Protein AF-A0A959SS41-F1 (afdb_monomer_lite)

Radius of gyration: 15.48 Å; chains: 1; bounding box: 33×44×34 Å

Structure (mmCIF, N/CA/C/O backbone):
data_AF-A0A959SS41-F1
#
_entry.id   AF-A0A959SS41-F1
#
loop_
_atom_site.group_PDB
_atom_site.id
_atom_site.type_symbol
_atom_site.label_atom_id
_atom_site.label_alt_id
_atom_site.label_comp_id
_atom_site.label_asym_id
_atom_site.label_entity_id
_atom_site.label_seq_id
_atom_site.pdbx_PDB_ins_code
_atom_site.Cartn_x
_atom_site.Cartn_y
_atom_site.Cartn_z
_atom_site.occupancy
_atom_site.B_iso_or_equiv
_atom_site.auth_seq_id
_atom_site.auth_comp_id
_atom_site.auth_asym_id
_atom_site.auth_atom_id
_atom_site.pdbx_PDB_model_num
ATOM 1 N N . VAL A 1 1 ? 11.365 -32.179 21.427 1.00 39.97 1 VAL A 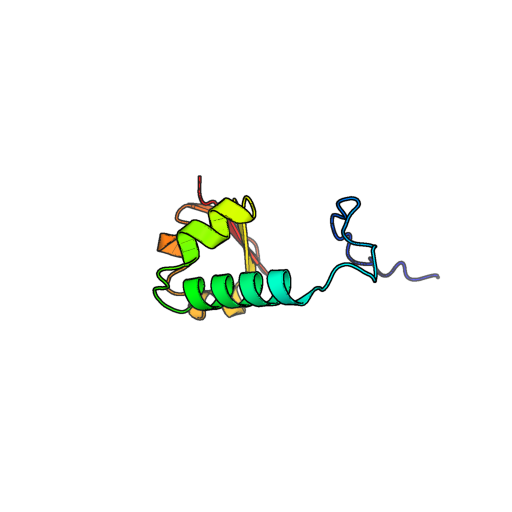N 1
ATOM 2 C CA . VAL A 1 1 ? 10.413 -31.128 20.999 1.00 39.97 1 VAL A CA 1
ATOM 3 C C . VAL A 1 1 ? 11.156 -30.191 20.058 1.00 39.97 1 VAL A C 1
ATOM 5 O O . VAL A 1 1 ? 11.964 -29.399 20.517 1.00 39.97 1 VAL A O 1
ATOM 8 N N . LEU A 1 2 ? 11.002 -30.376 18.745 1.00 37.44 2 LEU A N 1
ATOM 9 C CA . LEU A 1 2 ? 11.657 -29.551 17.724 1.00 37.44 2 LEU A CA 1
ATOM 10 C C . LEU A 1 2 ? 10.731 -28.379 17.390 1.00 37.44 2 LEU A C 1
ATOM 12 O O . LEU A 1 2 ? 9.649 -28.579 16.845 1.00 37.44 2 LEU A O 1
ATOM 16 N N . MET A 1 3 ? 11.138 -27.167 17.770 1.00 40.00 3 MET A N 1
ATOM 17 C CA . MET A 1 3 ? 10.427 -25.938 17.430 1.00 40.00 3 MET A CA 1
ATOM 18 C C . MET A 1 3 ? 10.521 -25.670 15.927 1.00 40.00 3 MET A C 1
ATOM 20 O O . MET A 1 3 ? 11.582 -25.324 15.407 1.00 40.00 3 MET A O 1
ATOM 24 N N . ALA A 1 4 ? 9.392 -25.797 15.233 1.00 44.19 4 ALA A N 1
ATOM 25 C CA . ALA A 1 4 ? 9.229 -25.310 13.873 1.00 44.19 4 ALA A CA 1
ATOM 26 C C . ALA A 1 4 ? 9.141 -23.773 13.898 1.00 44.19 4 ALA A C 1
ATOM 28 O O . ALA A 1 4 ? 8.073 -23.189 14.057 1.00 44.19 4 ALA A O 1
ATOM 29 N N . SER A 1 5 ? 10.290 -23.110 13.773 1.00 45.53 5 SER A N 1
ATOM 30 C CA . SER A 1 5 ? 10.359 -21.687 13.439 1.00 45.53 5 SER A CA 1
ATOM 31 C C . SER A 1 5 ? 9.872 -21.507 11.999 1.00 45.53 5 SER A C 1
ATOM 33 O O . SER A 1 5 ? 10.497 -22.003 11.058 1.00 45.53 5 SER A O 1
ATOM 35 N N . ALA A 1 6 ? 8.731 -20.837 11.831 1.00 43.28 6 ALA A N 1
ATOM 36 C CA . ALA A 1 6 ? 8.176 -20.482 10.532 1.00 43.28 6 ALA A CA 1
ATOM 37 C C . ALA A 1 6 ? 9.162 -19.573 9.778 1.00 43.28 6 ALA A C 1
ATOM 39 O O . ALA A 1 6 ? 9.245 -18.365 10.010 1.00 43.28 6 ALA A O 1
ATOM 40 N N . ARG A 1 7 ? 9.943 -20.161 8.867 1.00 48.66 7 ARG A N 1
ATOM 41 C CA . ARG A 1 7 ? 10.774 -19.410 7.924 1.00 48.66 7 ARG A CA 1
ATOM 42 C C . ARG A 1 7 ? 9.846 -18.734 6.918 1.00 48.66 7 ARG A C 1
ATOM 44 O O . ARG A 1 7 ? 9.131 -19.413 6.191 1.00 48.66 7 ARG A O 1
ATOM 51 N N . LYS A 1 8 ? 9.870 -17.396 6.921 1.00 43.66 8 LYS A N 1
ATOM 52 C CA . LYS A 1 8 ? 9.257 -16.486 5.940 1.00 43.66 8 LYS A CA 1
ATOM 53 C C . LYS A 1 8 ? 9.134 -17.133 4.556 1.00 43.66 8 LYS A C 1
ATOM 55 O O . LYS A 1 8 ? 10.137 -17.319 3.873 1.00 43.66 8 LYS A O 1
ATOM 60 N N . THR A 1 9 ? 7.913 -17.418 4.128 1.00 45.31 9 THR A N 1
ATOM 61 C CA . THR A 1 9 ? 7.628 -17.760 2.735 1.00 45.31 9 THR A CA 1
ATOM 62 C C . THR A 1 9 ? 7.729 -16.471 1.923 1.00 45.31 9 THR A C 1
ATOM 64 O O . THR A 1 9 ? 6.875 -15.595 2.023 1.00 45.31 9 THR A O 1
ATOM 67 N N . VAL A 1 10 ? 8.825 -16.304 1.185 1.00 48.31 10 VAL A N 1
ATOM 68 C CA . VAL A 1 10 ? 9.006 -15.199 0.238 1.00 48.31 10 VAL A CA 1
ATOM 69 C C . VAL A 1 10 ? 8.636 -15.741 -1.138 1.00 48.31 10 VAL A C 1
ATOM 71 O O . VAL A 1 10 ? 9.225 -16.724 -1.577 1.00 48.31 10 VAL A O 1
ATOM 74 N N . ALA A 1 11 ? 7.653 -15.138 -1.805 1.00 43.22 11 ALA A N 1
ATOM 75 C CA . ALA A 1 11 ? 7.270 -15.512 -3.163 1.00 43.22 11 ALA A CA 1
ATOM 76 C C . ALA A 1 11 ? 8.456 -15.297 -4.120 1.00 43.22 11 ALA A C 1
ATOM 78 O O . ALA A 1 11 ? 8.838 -14.160 -4.387 1.00 43.22 11 ALA A O 1
ATOM 79 N N . THR A 1 12 ? 9.071 -16.377 -4.604 1.00 46.62 12 THR A N 1
ATOM 80 C CA . THR A 1 12 ? 10.186 -16.339 -5.558 1.00 46.62 12 THR A CA 1
ATOM 81 C C . THR A 1 12 ? 9.675 -16.538 -6.975 1.00 46.62 12 THR A C 1
ATOM 83 O O . THR A 1 12 ? 9.337 -17.657 -7.355 1.00 46.62 12 THR A O 1
ATOM 86 N N . ASN A 1 13 ? 9.675 -15.476 -7.785 1.00 46.47 13 ASN A N 1
ATOM 87 C CA . ASN A 1 13 ? 9.820 -15.670 -9.226 1.00 46.47 13 ASN A CA 1
ATOM 88 C C . ASN A 1 13 ? 11.213 -16.281 -9.515 1.00 46.47 13 ASN A C 1
ATOM 90 O O . ASN A 1 13 ? 12.127 -16.178 -8.689 1.00 46.47 13 ASN A O 1
ATOM 94 N N . ALA A 1 14 ? 11.386 -16.922 -10.676 1.00 46.56 14 ALA A N 1
ATOM 95 C CA . ALA A 1 14 ? 12.615 -17.636 -11.056 1.00 46.56 14 ALA A CA 1
ATOM 96 C C . ALA A 1 14 ? 13.893 -16.762 -11.045 1.00 46.56 14 ALA A C 1
ATOM 98 O O . ALA A 1 14 ? 15.006 -17.280 -11.027 1.00 46.56 14 ALA A O 1
ATOM 99 N N . SER A 1 15 ? 13.748 -15.437 -11.007 1.00 50.31 15 SER A N 1
ATOM 100 C CA . SER A 1 15 ? 14.837 -14.458 -10.974 1.00 50.31 15 SER A CA 1
ATOM 101 C C . SER A 1 15 ? 15.374 -14.184 -9.561 1.00 50.31 15 SER A C 1
ATOM 103 O O . SER A 1 15 ? 16.455 -13.624 -9.420 1.00 50.31 15 SER A O 1
ATOM 105 N N . MET A 1 16 ? 14.645 -14.561 -8.504 1.00 47.56 16 MET A N 1
ATOM 106 C CA . MET A 1 16 ? 14.938 -14.162 -7.116 1.00 47.56 16 MET A CA 1
ATOM 107 C C . MET A 1 16 ? 16.072 -14.941 -6.437 1.00 47.56 16 MET A C 1
ATOM 109 O O . MET A 1 16 ? 16.569 -14.505 -5.402 1.00 47.56 16 MET A O 1
ATOM 113 N N . ALA A 1 17 ? 16.461 -16.090 -6.991 1.00 51.62 17 ALA A N 1
ATOM 114 C CA . ALA A 1 17 ? 17.564 -16.910 -6.487 1.00 51.62 17 ALA A CA 1
ATOM 115 C C . ALA A 1 17 ? 18.853 -16.745 -7.312 1.00 51.62 17 ALA A C 1
ATOM 117 O O . ALA A 1 17 ? 19.824 -17.451 -7.060 1.00 51.62 17 ALA A O 1
ATOM 118 N N . ASN A 1 18 ? 18.866 -15.846 -8.306 1.00 53.25 18 ASN A N 1
ATOM 119 C CA . ASN A 1 18 ? 20.011 -15.654 -9.186 1.00 53.25 18 ASN A CA 1
ATOM 120 C C . ASN A 1 18 ? 20.999 -14.633 -8.575 1.00 53.25 18 ASN A C 1
ATOM 122 O O . ASN A 1 18 ? 20.710 -13.435 -8.603 1.00 53.25 18 ASN A O 1
ATOM 126 N N . PRO A 1 19 ? 22.174 -15.063 -8.067 1.00 57.66 19 PRO A N 1
ATOM 127 C CA . PRO A 1 19 ? 23.168 -14.166 -7.469 1.00 57.66 19 PRO A CA 1
ATOM 128 C C . PRO A 1 19 ? 23.810 -13.201 -8.482 1.00 57.66 19 PRO A C 1
ATOM 130 O O . PRO A 1 19 ? 24.545 -12.303 -8.082 1.00 57.66 19 PRO A O 1
ATOM 133 N N . TYR A 1 20 ? 23.543 -13.374 -9.781 1.00 57.09 20 TYR A N 1
ATOM 134 C CA . TYR A 1 20 ? 24.071 -12.545 -10.866 1.00 57.09 20 TYR A CA 1
ATOM 135 C C . TYR A 1 20 ? 23.135 -11.403 -11.285 1.00 57.09 20 TYR A C 1
ATOM 137 O O . TYR A 1 20 ? 23.509 -10.581 -12.121 1.00 57.09 20 TYR A O 1
ATOM 145 N N . VAL A 1 21 ? 21.923 -11.322 -10.725 1.00 56.44 21 VAL A N 1
ATOM 146 C CA . VAL A 1 21 ? 21.024 -10.181 -10.945 1.00 56.44 21 VAL A CA 1
ATOM 147 C C . VAL A 1 21 ? 21.295 -9.149 -9.859 1.00 56.44 21 VAL A C 1
ATOM 149 O O . VAL A 1 21 ? 21.069 -9.411 -8.679 1.00 56.44 21 VAL A O 1
ATOM 152 N N . LEU A 1 22 ? 21.787 -7.973 -10.254 1.00 61.78 22 LEU A N 1
ATOM 153 C CA . LEU A 1 22 ? 22.097 -6.897 -9.314 1.00 61.78 22 LEU A CA 1
ATOM 154 C C . LEU A 1 22 ? 20.822 -6.498 -8.543 1.00 61.78 22 LEU A C 1
ATOM 156 O O . LEU A 1 22 ? 19.846 -6.086 -9.170 1.00 61.78 22 LEU A O 1
ATOM 160 N N . PRO A 1 23 ? 20.807 -6.577 -7.200 1.00 65.62 23 PRO A N 1
ATOM 161 C CA . PRO A 1 23 ? 19.643 -6.201 -6.395 1.00 65.62 23 PRO A CA 1
ATOM 162 C C . PRO A 1 23 ? 19.402 -4.683 -6.365 1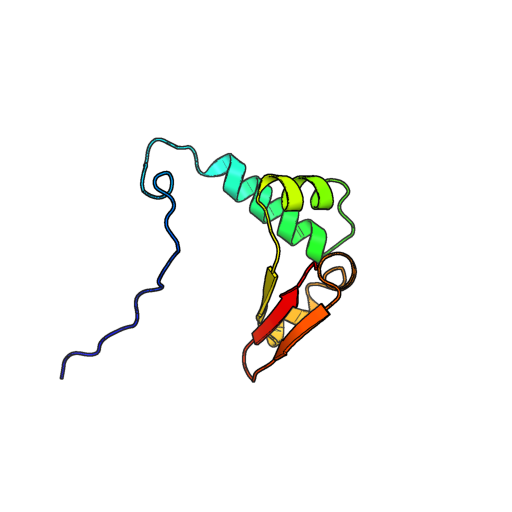.00 65.62 23 PRO A C 1
ATOM 164 O O . PRO A 1 23 ? 18.300 -4.243 -6.034 1.00 65.62 23 PRO A O 1
ATOM 167 N N . ALA A 1 24 ? 20.404 -3.887 -6.757 1.00 72.12 24 ALA A N 1
ATOM 168 C CA . ALA A 1 24 ? 20.407 -2.431 -6.641 1.00 72.12 24 ALA A CA 1
ATOM 169 C C . ALA A 1 24 ? 19.195 -1.726 -7.291 1.00 72.12 24 ALA A C 1
ATOM 171 O O . ALA 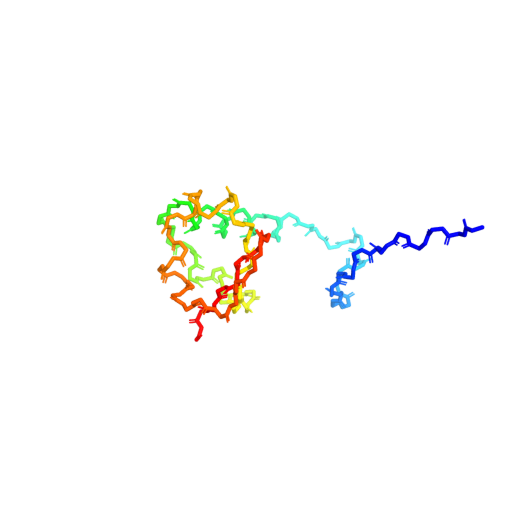A 1 24 ? 18.587 -0.901 -6.610 1.00 72.12 24 ALA A O 1
ATOM 172 N N . PRO A 1 25 ? 18.747 -2.058 -8.523 1.00 80.44 25 PRO A N 1
ATOM 173 C CA . PRO A 1 25 ? 17.584 -1.398 -9.123 1.00 80.44 25 PRO A CA 1
ATOM 174 C C . PRO A 1 25 ? 16.289 -1.667 -8.347 1.00 80.44 25 PRO A C 1
ATOM 176 O O . PRO A 1 25 ? 15.455 -0.781 -8.185 1.00 80.44 25 PRO A O 1
ATOM 179 N N . ARG A 1 26 ? 16.133 -2.881 -7.801 1.00 76.62 26 ARG A N 1
ATOM 180 C CA . ARG A 1 26 ? 14.964 -3.247 -6.991 1.00 76.62 26 ARG A CA 1
ATOM 181 C C . ARG A 1 26 ? 14.994 -2.569 -5.627 1.00 76.62 26 ARG A C 1
ATOM 183 O O . ARG A 1 26 ? 13.956 -2.145 -5.129 1.00 76.62 26 ARG A O 1
ATOM 190 N N . GLU A 1 27 ? 16.161 -2.498 -4.998 1.00 85.00 27 GLU A N 1
ATOM 191 C CA . GLU A 1 27 ? 16.320 -1.814 -3.715 1.00 85.00 27 GLU A CA 1
ATOM 192 C C . GLU A 1 27 ? 16.079 -0.313 -3.849 1.00 85.00 27 GLU A C 1
ATOM 194 O O . GLU A 1 27 ? 15.402 0.263 -2.997 1.00 85.00 27 GLU A O 1
ATOM 199 N N . GLN A 1 28 ? 16.541 0.286 -4.948 1.00 87.50 28 GLN A N 1
ATOM 200 C CA . GLN A 1 28 ? 16.270 1.675 -5.294 1.00 87.50 28 GLN A CA 1
ATOM 201 C C . GLN A 1 28 ? 14.778 1.911 -5.553 1.00 87.50 28 GLN A C 1
ATOM 203 O O . GLN A 1 28 ? 14.208 2.834 -4.978 1.00 87.50 28 GLN A O 1
ATOM 208 N N . ALA A 1 29 ? 14.119 1.049 -6.334 1.00 88.12 29 ALA A N 1
ATOM 209 C CA . ALA A 1 29 ? 12.676 1.125 -6.555 1.00 88.12 29 ALA A CA 1
ATOM 210 C C . ALA A 1 29 ? 11.887 0.996 -5.245 1.00 88.12 29 ALA A C 1
ATOM 212 O O . ALA A 1 29 ? 10.984 1.785 -4.977 1.00 88.12 29 ALA A O 1
ATOM 213 N N . ARG A 1 30 ? 12.275 0.050 -4.381 1.00 88.62 30 ARG A N 1
ATOM 214 C CA . ARG A 1 30 ? 11.683 -0.119 -3.049 1.00 88.62 30 ARG A CA 1
ATOM 215 C C . ARG A 1 30 ? 11.861 1.140 -2.199 1.00 88.62 30 ARG A C 1
ATOM 217 O O . ARG A 1 30 ? 10.912 1.564 -1.548 1.00 88.62 30 ARG A O 1
ATOM 224 N N . ALA A 1 31 ? 13.059 1.721 -2.182 1.00 89.81 31 ALA A N 1
ATOM 225 C CA . ALA A 1 31 ? 13.331 2.954 -1.448 1.00 89.81 31 ALA A CA 1
ATOM 226 C C . ALA A 1 31 ? 12.486 4.122 -1.980 1.00 89.81 31 ALA A C 1
ATOM 228 O O . ALA A 1 31 ? 11.892 4.843 -1.184 1.00 89.81 31 ALA A O 1
ATOM 229 N N . GLY A 1 32 ? 12.359 4.246 -3.305 1.00 91.94 32 GLY A N 1
ATOM 230 C CA . GLY A 1 32 ? 11.493 5.235 -3.950 1.00 91.94 32 GLY A CA 1
ATOM 231 C C . GLY A 1 32 ? 10.020 5.069 -3.573 1.00 91.94 32 GLY A C 1
ATOM 232 O O . GLY A 1 32 ? 9.360 6.049 -3.244 1.00 91.94 32 GLY A O 1
ATOM 233 N N . MET A 1 33 ? 9.517 3.831 -3.516 1.00 93.19 33 MET A N 1
ATOM 234 C CA . MET A 1 33 ? 8.147 3.566 -3.063 1.00 93.19 33 MET A CA 1
ATOM 235 C C . MET A 1 33 ? 7.931 3.969 -1.601 1.00 93.19 33 MET A C 1
ATOM 237 O O . MET A 1 33 ? 6.927 4.599 -1.285 1.00 93.19 33 MET A O 1
ATOM 241 N N . PHE A 1 34 ? 8.866 3.647 -0.700 1.00 92.56 34 PHE A N 1
ATOM 242 C CA . PHE A 1 34 ? 8.763 4.077 0.698 1.00 92.56 34 PHE A CA 1
ATOM 243 C C . PHE A 1 34 ? 8.824 5.599 0.839 1.00 92.56 34 PHE A C 1
ATOM 245 O O . PHE A 1 34 ? 8.025 6.158 1.584 1.00 92.56 34 PHE A O 1
ATOM 252 N N . ALA A 1 35 ? 9.699 6.269 0.087 1.00 92.88 35 ALA A N 1
ATOM 253 C CA . ALA A 1 35 ? 9.741 7.727 0.050 1.00 92.88 35 ALA A CA 1
ATOM 254 C C . ALA A 1 35 ? 8.402 8.315 -0.429 1.00 92.88 35 ALA A C 1
ATOM 256 O O . ALA A 1 35 ? 7.890 9.236 0.196 1.00 92.88 35 ALA A O 1
ATOM 257 N N . GLY A 1 36 ? 7.783 7.720 -1.457 1.00 93.69 36 GLY A N 1
ATOM 258 C CA . GLY A 1 36 ? 6.465 8.114 -1.966 1.00 93.69 36 GLY A CA 1
ATOM 259 C C . GLY A 1 36 ? 5.296 7.894 -0.996 1.00 93.69 36 GLY A C 1
ATOM 260 O O . GLY A 1 36 ? 4.237 8.498 -1.164 1.00 93.69 36 GLY A O 1
ATOM 261 N N . LEU A 1 37 ? 5.464 7.024 0.006 1.00 94.56 37 LEU A N 1
ATOM 262 C CA . LEU A 1 37 ? 4.503 6.828 1.098 1.00 94.56 37 LEU A CA 1
ATOM 263 C C . LEU A 1 37 ? 4.698 7.837 2.238 1.00 94.56 37 LEU A C 1
ATOM 265 O O . LEU A 1 37 ? 3.738 8.142 2.948 1.00 94.56 37 LEU A O 1
ATOM 269 N N . GLU A 1 38 ? 5.928 8.315 2.435 1.00 95.12 38 GLU A N 1
ATOM 270 C CA . GLU A 1 38 ? 6.281 9.321 3.443 1.00 95.12 38 GLU A CA 1
ATOM 271 C C . GLU A 1 38 ? 5.960 10.745 2.960 1.00 95.12 38 GLU A C 1
ATOM 273 O O . GLU A 1 38 ? 5.482 11.562 3.744 1.00 95.12 38 GLU A O 1
ATOM 278 N N . ALA A 1 39 ? 6.181 11.033 1.675 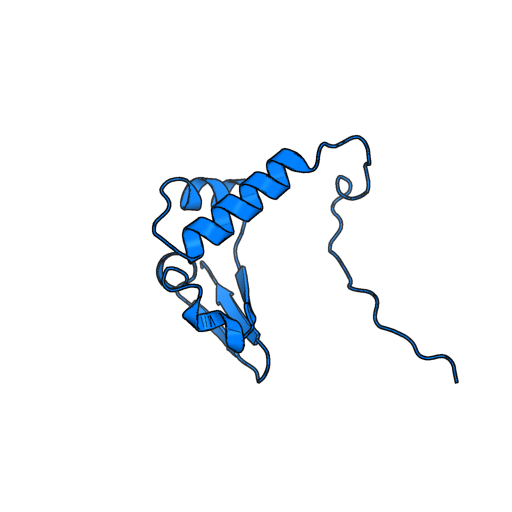1.00 93.81 39 ALA A N 1
ATOM 279 C CA . ALA A 1 39 ? 5.952 12.335 1.060 1.00 93.81 39 ALA A CA 1
ATOM 280 C C . ALA A 1 39 ? 5.566 12.204 -0.428 1.00 93.81 39 ALA A C 1
ATOM 282 O O . ALA A 1 39 ? 5.863 11.187 -1.056 1.00 93.81 39 ALA A O 1
ATOM 283 N N . PRO A 1 40 ? 4.924 13.225 -1.030 1.00 90.25 40 PRO A N 1
ATOM 284 C CA . PRO A 1 40 ? 4.602 13.213 -2.452 1.00 90.25 40 PRO A CA 1
ATOM 285 C C . PRO A 1 40 ? 5.852 12.989 -3.315 1.00 90.25 40 PRO A C 1
ATOM 287 O O . PRO A 1 40 ? 6.748 13.831 -3.336 1.00 90.25 40 PRO A O 1
ATOM 290 N N . ALA A 1 41 ? 5.892 11.881 -4.058 1.00 89.19 41 ALA A N 1
ATOM 291 C CA . ALA A 1 41 ? 6.981 11.563 -4.982 1.00 89.19 41 ALA A CA 1
ATOM 292 C C . ALA A 1 41 ? 6.450 11.431 -6.421 1.00 89.19 41 ALA A C 1
ATOM 294 O O . ALA A 1 41 ? 5.485 10.689 -6.643 1.00 89.19 41 ALA A O 1
ATOM 295 N N . PRO A 1 42 ? 7.051 12.123 -7.407 1.00 86.75 42 PRO A N 1
ATOM 296 C CA . PRO A 1 42 ? 6.591 12.087 -8.792 1.00 86.75 42 PRO A CA 1
ATOM 297 C C . PRO A 1 42 ? 6.831 10.726 -9.461 1.00 86.75 42 PRO A C 1
ATOM 299 O O . PRO A 1 42 ? 6.058 10.346 -10.335 1.00 86.75 42 PRO A O 1
ATOM 302 N N . GLU A 1 43 ? 7.845 9.957 -9.042 1.00 90.88 43 GLU A N 1
ATOM 303 C CA . GLU A 1 43 ? 8.137 8.648 -9.645 1.00 90.88 43 GLU A CA 1
ATOM 304 C C . GLU A 1 43 ? 7.249 7.513 -9.113 1.00 90.88 43 GLU A C 1
ATOM 306 O O . GLU A 1 43 ? 7.285 6.404 -9.648 1.00 90.88 43 GLU A O 1
ATOM 311 N N . MET A 1 44 ? 6.456 7.764 -8.066 1.00 93.12 44 MET A N 1
ATOM 312 C CA . MET A 1 44 ? 5.698 6.732 -7.356 1.00 93.12 44 MET A CA 1
ATOM 313 C C . MET A 1 44 ? 4.745 5.969 -8.278 1.00 93.12 44 MET A C 1
ATOM 315 O O . MET A 1 44 ? 4.710 4.742 -8.244 1.00 93.12 44 MET A O 1
ATOM 319 N N . ASP A 1 45 ? 4.011 6.672 -9.141 1.00 92.06 45 ASP A N 1
ATOM 320 C CA . ASP A 1 45 ? 3.044 6.033 -10.036 1.00 92.06 45 ASP A CA 1
ATOM 321 C C . ASP A 1 45 ? 3.735 5.063 -11.009 1.00 92.06 45 ASP A C 1
ATOM 323 O O . ASP A 1 45 ? 3.362 3.889 -11.089 1.00 92.06 45 ASP A O 1
ATOM 327 N N . SER A 1 46 ? 4.818 5.525 -11.641 1.00 92.88 46 SER A N 1
ATOM 328 C CA . SER A 1 46 ? 5.658 4.737 -12.545 1.00 92.88 46 SER A CA 1
ATOM 329 C C . SER A 1 46 ? 6.283 3.529 -11.849 1.00 92.88 46 SER A C 1
ATOM 331 O O . SER A 1 46 ? 6.316 2.440 -12.417 1.00 92.88 46 SER A O 1
ATOM 333 N N . LEU A 1 47 ? 6.755 3.691 -10.608 1.00 92.31 47 LEU A N 1
ATOM 334 C CA . LEU A 1 47 ? 7.322 2.597 -9.818 1.00 92.31 47 LEU A CA 1
ATOM 335 C C . LEU A 1 47 ? 6.267 1.540 -9.497 1.00 92.31 47 LEU A C 1
ATOM 337 O O . LEU A 1 47 ? 6.501 0.350 -9.694 1.00 92.31 47 LEU A O 1
ATOM 341 N N . LEU A 1 48 ? 5.098 1.954 -9.016 1.00 92.06 48 LEU A N 1
ATOM 342 C CA . LEU A 1 48 ? 4.037 1.017 -8.671 1.00 92.06 48 LEU A CA 1
ATOM 343 C C . LEU A 1 48 ? 3.520 0.266 -9.912 1.00 92.06 48 LEU A C 1
ATOM 345 O O . LEU A 1 48 ? 3.214 -0.917 -9.802 1.00 92.06 48 LEU A O 1
ATOM 349 N N . GLN A 1 49 ? 3.459 0.914 -11.085 1.00 91.12 49 GLN A N 1
ATOM 350 C CA . GLN A 1 49 ? 3.117 0.257 -12.356 1.00 91.12 49 GLN A CA 1
ATOM 351 C C . GLN A 1 49 ? 4.203 -0.727 -12.816 1.00 91.12 49 GLN A C 1
ATOM 353 O O . GLN A 1 49 ? 3.895 -1.868 -13.151 1.0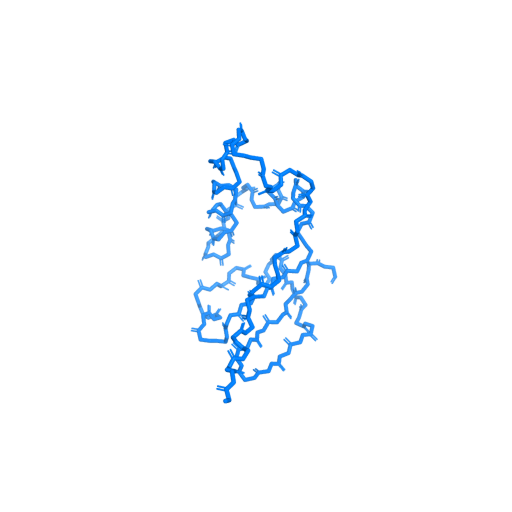0 91.12 49 GLN A O 1
ATOM 358 N N . ALA 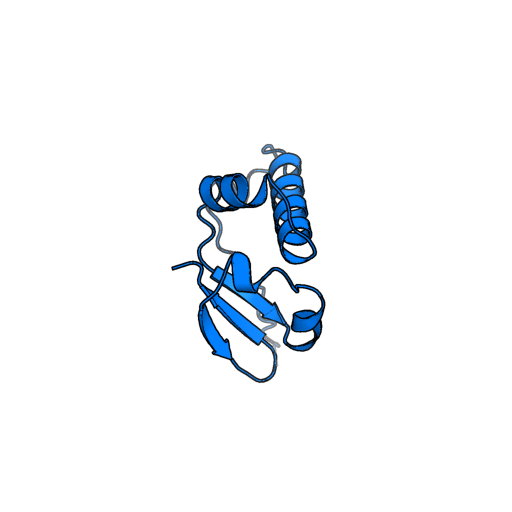A 1 50 ? 5.475 -0.317 -12.798 1.00 89.75 50 ALA A N 1
ATOM 359 C CA . ALA A 1 50 ? 6.591 -1.142 -13.269 1.00 89.75 50 ALA A CA 1
ATOM 360 C C . ALA A 1 50 ? 6.746 -2.459 -12.488 1.00 89.75 50 ALA A C 1
ATOM 362 O O . ALA A 1 50 ? 7.264 -3.439 -13.024 1.00 89.75 50 ALA A O 1
ATOM 363 N N . TYR A 1 51 ? 6.303 -2.477 -11.229 1.00 88.25 51 TYR A N 1
ATOM 364 C CA . TYR A 1 51 ? 6.383 -3.635 -10.339 1.00 88.25 51 TYR A CA 1
ATOM 365 C C . TYR A 1 51 ? 5.022 -4.271 -10.019 1.00 88.25 51 TYR A C 1
ATOM 367 O O . TYR A 1 51 ? 4.970 -5.135 -9.146 1.00 88.25 51 TYR A O 1
ATOM 375 N N . ASP A 1 52 ? 3.948 -3.855 -10.699 1.00 90.44 52 ASP A N 1
ATOM 376 C CA . ASP A 1 52 ? 2.578 -4.353 -10.497 1.00 90.44 52 ASP A CA 1
ATOM 377 C C . ASP A 1 52 ? 2.152 -4.386 -9.012 1.00 90.44 52 ASP A C 1
ATOM 379 O O . ASP A 1 52 ? 1.643 -5.370 -8.468 1.00 90.44 52 ASP A O 1
ATOM 383 N N . VAL A 1 53 ? 2.437 -3.292 -8.299 1.00 91.50 53 VAL A N 1
ATOM 384 C CA . VAL A 1 53 ? 2.169 -3.191 -6.862 1.00 91.50 53 VAL A CA 1
ATOM 385 C C . VAL A 1 53 ? 0.710 -2.810 -6.638 1.00 91.50 53 VAL A C 1
ATOM 387 O O . VAL A 1 53 ? 0.293 -1.675 -6.873 1.00 91.50 53 VAL A O 1
ATOM 390 N N . THR A 1 54 ? -0.055 -3.768 -6.125 1.00 95.00 54 THR A N 1
ATOM 391 C CA . THR A 1 54 ? -1.510 -3.659 -5.926 1.00 95.00 54 THR A CA 1
ATOM 392 C C . THR A 1 54 ? -1.923 -3.513 -4.462 1.00 95.00 54 THR A C 1
ATOM 394 O O . THR A 1 54 ? -2.984 -2.952 -4.175 1.00 95.00 54 THR A O 1
ATOM 397 N N . TYR A 1 55 ? -1.079 -3.963 -3.530 1.00 95.25 55 TYR A N 1
ATOM 398 C CA . TYR A 1 55 ? -1.364 -3.964 -2.097 1.00 95.25 55 TYR A CA 1
ATOM 399 C C . TYR A 1 55 ? -0.227 -3.371 -1.272 1.00 95.25 55 TYR A C 1
ATOM 401 O O . TYR A 1 55 ? 0.952 -3.542 -1.581 1.00 95.25 55 TYR A O 1
ATOM 409 N N . LEU A 1 56 ? -0.604 -2.752 -0.157 1.00 95.12 56 LEU A N 1
ATOM 410 C CA . LEU A 1 56 ? 0.302 -2.227 0.850 1.00 95.12 56 LEU A CA 1
ATOM 411 C C . LEU A 1 56 ? -0.019 -2.858 2.206 1.00 95.12 56 LEU A C 1
ATOM 413 O O . LEU A 1 56 ? -1.092 -2.641 2.764 1.00 95.12 56 LEU A O 1
ATOM 417 N N . LEU A 1 57 ? 0.935 -3.607 2.757 1.00 95.50 57 LEU A N 1
ATOM 418 C CA . LEU A 1 57 ? 0.867 -4.136 4.117 1.00 95.50 57 LEU A CA 1
ATOM 419 C C . LEU A 1 57 ? 1.781 -3.313 5.027 1.00 95.50 57 LEU A C 1
ATOM 421 O O . LEU A 1 57 ? 2.995 -3.304 4.835 1.00 95.50 57 LEU A O 1
ATOM 425 N N . ILE A 1 58 ? 1.210 -2.669 6.043 1.00 94.62 58 ILE A N 1
ATOM 426 C CA . ILE A 1 58 ? 1.962 -1.894 7.041 1.00 94.62 58 ILE A CA 1
ATOM 427 C C . ILE A 1 58 ? 1.666 -2.388 8.448 1.00 94.62 58 ILE A C 1
ATOM 429 O O . ILE A 1 58 ? 0.569 -2.874 8.736 1.00 94.62 58 ILE A O 1
ATOM 433 N N . ARG A 1 59 ? 2.631 -2.236 9.357 1.00 95.44 59 ARG A N 1
ATOM 434 C CA . ARG A 1 59 ? 2.371 -2.424 10.785 1.00 95.44 59 ARG A CA 1
ATOM 435 C C . ARG A 1 59 ? 1.515 -1.279 11.303 1.00 95.44 59 ARG A C 1
ATOM 437 O O . ARG A 1 59 ? 1.722 -0.128 10.927 1.00 95.44 59 ARG A O 1
ATOM 444 N N . ARG A 1 60 ? 0.591 -1.568 12.223 1.00 94.06 60 ARG A N 1
ATOM 445 C CA . ARG A 1 60 ? -0.245 -0.528 12.851 1.00 94.06 60 ARG A CA 1
ATOM 446 C C . ARG A 1 60 ? 0.585 0.556 13.534 1.00 94.06 60 ARG A C 1
ATOM 448 O O . ARG A 1 60 ? 0.224 1.720 13.434 1.00 94.06 60 ARG A O 1
ATOM 455 N N . SER A 1 61 ? 1.694 0.183 14.172 1.00 94.44 61 SER A N 1
ATOM 456 C CA . SER A 1 61 ? 2.622 1.119 14.823 1.00 94.44 61 SER A CA 1
ATOM 457 C C . SER A 1 61 ? 3.334 2.063 13.851 1.00 94.44 61 SER A C 1
ATOM 459 O O . SER A 1 61 ? 3.882 3.068 14.278 1.00 94.44 61 SER A O 1
ATOM 461 N N . GLU A 1 62 ? 3.356 1.738 12.557 1.00 91.75 62 GLU A N 1
ATOM 462 C CA . GLU A 1 62 ? 4.043 2.510 11.515 1.00 91.75 62 GLU A CA 1
ATOM 463 C C . GLU A 1 62 ? 3.052 3.260 10.615 1.00 91.75 62 GLU A C 1
ATOM 465 O O . GLU A 1 62 ? 3.455 3.913 9.660 1.00 91.75 62 GLU A O 1
ATOM 470 N N . ALA A 1 63 ? 1.747 3.195 10.904 1.00 90.12 63 ALA A N 1
ATOM 471 C CA . ALA A 1 63 ? 0.727 3.801 10.053 1.00 90.12 63 ALA A CA 1
ATOM 472 C C . ALA A 1 63 ? 0.863 5.327 9.946 1.00 90.12 63 ALA A C 1
ATOM 474 O O . ALA A 1 63 ? 0.617 5.890 8.881 1.00 90.12 63 ALA A O 1
ATOM 475 N N . GLU A 1 64 ? 1.288 5.983 11.025 1.00 92.44 64 GLU A N 1
ATOM 476 C CA . GLU A 1 64 ? 1.484 7.437 11.075 1.00 92.44 64 GLU A CA 1
ATOM 477 C C . GLU A 1 64 ? 2.720 7.901 10.295 1.00 92.44 64 GLU A C 1
ATOM 479 O O . GLU A 1 64 ? 2.763 9.042 9.847 1.00 92.44 64 GLU A O 1
ATOM 484 N N . ARG A 1 65 ? 3.689 7.008 10.054 1.00 94.25 65 ARG A N 1
ATOM 485 C CA . ARG A 1 65 ? 4.885 7.303 9.250 1.00 94.25 65 ARG A CA 1
ATOM 486 C C . ARG A 1 65 ? 4.558 7.534 7.773 1.00 94.25 65 ARG A C 1
ATOM 488 O O . ARG A 1 65 ? 5.331 8.182 7.078 1.00 94.25 65 ARG A O 1
ATOM 495 N N . TYR A 1 66 ? 3.430 7.008 7.296 1.00 94.75 66 TYR A N 1
ATOM 496 C CA . TYR A 1 66 ? 3.057 7.021 5.883 1.00 94.75 66 TYR A CA 1
ATOM 497 C C . TYR A 1 66 ? 1.785 7.850 5.646 1.00 94.75 66 TYR A C 1
ATOM 499 O O . TYR A 1 66 ? 0.700 7.273 5.472 1.00 94.75 66 TYR A O 1
ATOM 507 N N . PRO A 1 67 ? 1.870 9.194 5.677 1.00 94.88 67 PRO A N 1
ATOM 508 C CA . PRO A 1 67 ? 0.720 10.072 5.469 1.00 94.88 67 PRO A CA 1
ATOM 509 C C . PRO A 1 67 ? 0.169 9.980 4.040 1.00 94.88 67 PRO A C 1
ATOM 511 O O . PRO A 1 67 ? -1.047 9.994 3.859 1.00 94.88 67 PRO A O 1
ATOM 514 N N . GLU A 1 68 ? 1.027 9.764 3.038 1.00 95.00 68 GLU A N 1
ATOM 515 C CA . GLU A 1 68 ? 0.619 9.670 1.628 1.00 95.00 68 GLU A CA 1
ATOM 516 C C . GLU A 1 68 ? 0.034 8.299 1.259 1.00 95.00 68 GLU A C 1
ATOM 518 O O . GLU A 1 68 ? -0.426 8.102 0.134 1.00 95.00 68 GLU A O 1
ATOM 523 N N . ARG A 1 69 ? -0.008 7.328 2.185 1.00 93.94 69 ARG A N 1
ATOM 524 C CA . ARG A 1 69 ? -0.531 5.981 1.889 1.00 93.94 69 ARG A CA 1
ATOM 525 C C . ARG A 1 69 ? -1.937 6.013 1.289 1.00 93.94 69 ARG A C 1
ATOM 527 O O . ARG A 1 69 ? -2.217 5.232 0.394 1.00 93.94 69 ARG A O 1
ATOM 534 N N . GLY A 1 70 ? -2.800 6.922 1.754 1.00 92.06 70 GLY A N 1
ATOM 535 C CA . GLY A 1 70 ? -4.190 7.017 1.301 1.00 92.06 70 GLY A CA 1
ATOM 536 C C . GLY A 1 70 ? -4.329 7.547 -0.127 1.00 92.06 70 GLY A C 1
ATOM 537 O O . GLY A 1 70 ? -5.325 7.264 -0.781 1.00 92.06 70 GLY A O 1
ATOM 538 N N . ARG A 1 71 ? -3.321 8.267 -0.632 1.00 93.38 71 ARG A N 1
ATOM 539 C CA . ARG A 1 71 ? -3.268 8.720 -2.026 1.00 93.38 71 ARG A CA 1
ATOM 540 C C . ARG A 1 71 ? -3.013 7.558 -2.983 1.00 93.38 71 ARG A C 1
ATOM 542 O O . ARG A 1 71 ? -3.593 7.516 -4.061 1.00 93.38 71 ARG A O 1
ATOM 549 N N . TRP A 1 72 ? -2.131 6.641 -2.591 1.00 93.81 72 TRP A N 1
ATOM 550 C CA . TRP A 1 72 ? -1.663 5.546 -3.448 1.00 93.81 72 TRP A CA 1
ATOM 551 C C . TRP A 1 72 ? -2.404 4.227 -3.211 1.00 93.81 72 TRP A C 1
ATOM 553 O O . TRP A 1 72 ? -2.504 3.411 -4.120 1.00 93.81 72 TRP A O 1
ATOM 563 N N . PHE A 1 73 ? -2.923 4.023 -2.001 1.00 96.12 73 PHE A N 1
ATOM 564 C CA . PHE A 1 73 ? -3.663 2.840 -1.567 1.00 96.12 73 PHE A CA 1
ATOM 565 C C . PHE A 1 73 ? -4.901 3.279 -0.757 1.00 96.12 73 PHE A C 1
ATOM 567 O O . PHE A 1 73 ? -4.894 3.219 0.479 1.00 96.12 73 PHE A O 1
ATOM 574 N N . PRO A 1 74 ? -5.954 3.789 -1.424 1.00 95.69 74 PRO A N 1
ATOM 575 C CA . PRO A 1 74 ? -7.083 4.444 -0.759 1.00 95.69 74 PRO A CA 1
ATOM 576 C C . PRO A 1 74 ? -7.983 3.497 0.047 1.00 95.69 74 PRO A C 1
ATOM 578 O O . PRO A 1 74 ? -8.695 3.945 0.948 1.00 95.69 74 PRO A O 1
ATOM 581 N N . HIS A 1 75 ? -7.968 2.195 -0.239 1.00 96.19 75 HIS A N 1
ATOM 582 C CA . HIS A 1 75 ? -8.934 1.253 0.322 1.00 96.19 75 HIS A CA 1
ATOM 583 C C . HIS A 1 75 ? -8.313 0.398 1.427 1.00 96.19 75 HIS A C 1
ATOM 585 O O . HIS A 1 75 ? -7.372 -0.346 1.177 1.00 96.19 75 HIS A O 1
ATOM 591 N N . LEU A 1 76 ? -8.850 0.459 2.652 1.00 95.81 76 LEU A N 1
ATOM 592 C CA . LEU A 1 76 ? -8.477 -0.463 3.731 1.00 95.81 76 LEU A CA 1
ATOM 593 C C . LEU A 1 76 ? -9.223 -1.793 3.552 1.00 95.81 76 LEU A C 1
ATOM 595 O O . LEU A 1 76 ? -10.430 -1.863 3.767 1.00 95.81 76 LEU A O 1
ATOM 599 N N . VAL A 1 77 ? -8.493 -2.850 3.205 1.00 96.88 77 VAL A N 1
ATOM 600 C CA . VAL A 1 77 ? -9.044 -4.191 2.945 1.00 96.88 77 VAL A CA 1
ATOM 601 C C . VAL A 1 77 ? -9.135 -5.013 4.226 1.00 96.88 77 VAL A C 1
ATOM 603 O O . VAL A 1 77 ? -10.107 -5.729 4.456 1.00 96.88 77 VAL A O 1
ATOM 606 N N . HIS A 1 78 ? -8.105 -4.938 5.071 1.00 95.88 78 HIS A N 1
ATOM 607 C CA . HIS A 1 78 ? -8.038 -5.732 6.293 1.00 95.88 78 HIS A CA 1
ATOM 608 C C . HIS A 1 78 ? -7.304 -4.997 7.413 1.00 95.88 78 HIS A C 1
ATOM 610 O O . HIS A 1 78 ? -6.340 -4.263 7.186 1.00 95.88 78 HIS A O 1
ATOM 616 N N . ARG A 1 79 ? -7.742 -5.245 8.649 1.00 96.56 79 ARG A N 1
ATOM 617 C CA . ARG A 1 79 ? -7.135 -4.720 9.870 1.00 96.56 79 ARG A CA 1
ATOM 618 C C . ARG A 1 79 ? -7.142 -5.786 10.953 1.00 96.56 79 ARG A C 1
ATOM 620 O O . ARG A 1 79 ? -8.184 -6.364 11.245 1.00 96.56 79 ARG A O 1
ATOM 627 N N . ASN A 1 80 ? -6.000 -5.951 11.609 1.00 94.56 80 ASN A N 1
ATOM 628 C CA . ASN A 1 80 ? -5.886 -6.716 12.846 1.00 94.56 80 ASN A CA 1
ATOM 629 C C . ASN A 1 80 ? -5.055 -5.945 13.889 1.00 94.56 80 ASN A C 1
ATOM 631 O O . ASN A 1 80 ? -4.856 -4.730 13.776 1.00 94.56 80 ASN A O 1
ATOM 635 N N . GLU A 1 81 ? -4.624 -6.621 14.954 1.00 93.50 81 GLU A N 1
ATOM 636 C CA . GLU A 1 81 ? -3.850 -5.998 16.033 1.00 93.50 81 GLU A CA 1
ATOM 637 C C . GLU A 1 81 ? -2.463 -5.524 15.580 1.00 93.50 81 GLU A C 1
ATOM 639 O O . GLU A 1 81 ? -2.003 -4.476 16.028 1.00 93.50 81 GLU A O 1
ATOM 644 N N . GLY A 1 82 ? -1.824 -6.238 14.650 1.00 95.44 82 GLY A N 1
ATOM 645 C CA . GLY A 1 82 ? -0.460 -5.947 14.208 1.00 95.44 82 GLY A CA 1
ATOM 646 C C . GLY A 1 82 ? -0.362 -5.162 12.901 1.00 95.44 82 GLY A C 1
ATOM 647 O O . GLY A 1 82 ? 0.588 -4.402 12.721 1.00 95.44 82 GLY A O 1
ATOM 648 N N . TYR A 1 83 ? -1.326 -5.323 11.993 1.00 96.06 83 TYR A N 1
ATOM 649 C CA . TYR A 1 83 ? -1.184 -4.939 10.591 1.00 96.06 83 TYR A CA 1
ATOM 650 C C . TYR A 1 83 ? -2.441 -4.300 9.997 1.00 96.06 83 TYR A C 1
ATOM 652 O O . TYR A 1 83 ? -3.572 -4.559 10.419 1.00 96.06 83 TYR A O 1
ATOM 660 N N . LEU A 1 84 ? -2.205 -3.481 8.975 1.00 95.94 84 LEU A N 1
ATOM 661 C CA . LEU A 1 84 ? -3.198 -2.877 8.096 1.00 95.94 84 LEU A CA 1
ATOM 662 C C . LEU A 1 84 ? -2.839 -3.238 6.652 1.00 95.94 84 LEU A C 1
ATOM 664 O O . LEU A 1 84 ? -1.689 -3.063 6.247 1.00 95.94 84 LEU A O 1
ATOM 668 N N . LEU A 1 85 ? -3.816 -3.732 5.898 1.00 96.31 85 LEU A N 1
ATOM 669 C CA . LEU A 1 85 ? -3.690 -4.040 4.476 1.00 96.31 85 LEU A CA 1
ATOM 670 C C . LEU A 1 85 ? -4.538 -3.059 3.674 1.00 96.31 85 LEU A C 1
ATOM 672 O O . LEU A 1 85 ? -5.747 -2.977 3.897 1.00 96.31 85 LEU A O 1
ATOM 676 N N . TYR A 1 86 ? -3.913 -2.376 2.723 1.00 96.38 86 TYR A N 1
ATOM 677 C CA . TYR A 1 86 ? -4.572 -1.456 1.805 1.00 96.38 86 TYR A CA 1
ATOM 678 C C . TYR A 1 86 ? -4.459 -1.936 0.354 1.00 96.38 86 TYR A C 1
ATOM 680 O O . TYR A 1 86 ? -3.479 -2.605 0.017 1.00 96.38 86 TYR A O 1
ATOM 688 N N . SER A 1 87 ? -5.422 -1.580 -0.499 1.00 95.94 87 SER A N 1
ATOM 689 C CA . SER A 1 87 ? -5.383 -1.811 -1.950 1.00 95.94 87 SER A CA 1
ATOM 690 C C . SER A 1 87 ? -5.361 -0.507 -2.747 1.00 95.94 87 SER A C 1
ATOM 692 O O . SER A 1 87 ? -5.863 0.528 -2.300 1.00 95.94 87 SER A O 1
ATOM 694 N N . ARG A 1 88 ? -4.736 -0.579 -3.932 1.00 90.06 88 ARG A N 1
ATOM 695 C CA . ARG A 1 88 ? -4.703 0.482 -4.955 1.00 90.06 88 ARG A CA 1
ATOM 696 C C . ARG A 1 88 ? -5.909 0.440 -5.907 1.00 90.06 88 ARG A C 1
ATOM 698 O O . ARG A 1 88 ? -6.205 1.451 -6.533 1.00 90.06 88 ARG A O 1
ATOM 705 N N . ASN A 1 89 ? -6.585 -0.711 -5.967 1.00 70.81 89 ASN A N 1
ATOM 706 C CA . ASN A 1 89 ? -7.824 -0.971 -6.707 1.00 70.81 89 ASN A CA 1
ATOM 707 C C . ASN A 1 89 ? -9.012 -1.116 -5.761 1.00 70.81 89 ASN A C 1
ATOM 709 O O . ASN A 1 89 ? -8.789 -1.627 -4.632 1.00 70.81 89 ASN A O 1
#

Foldseek 3Di:
DDDDDPDDDDDDDPCNPDPPDDCVVVVVLVVQCLVCQQDPDPCNVVSCVVVVPFKDKDFPVCNVNGPCCCVQFVAFPDDDNTITMTGND

pLDDT: mean 80.8, std 19.77, range [37.44, 96.88]

Sequence (89 aa):
VLMASARKTVATNASMANPYVLPAPREQARAGMFAGLEAPAPEMDSLLQAYDVTYLLIRRSEAERYPERGRWFPHLVHRNEGYLLYSRN

Secondary structure (DSSP, 8-state):
-------------TTTT-TTS-SHHHHHHHHHHHHHHHS--TTHHHHHHHTT--EEEEEGGGGGG-TTHHHH--EEEEE-SSEEEEE--